Protein AF-A0A9Q3PD66-F1 (afdb_monomer)

Nearest PDB structures (foldseek):
  2cpt-assembly1_A  TM=5.135E-01  e=2.237E-01  Homo sapiens
  8rdw-assembly1_To  TM=6.031E-01  e=8.006E-01  Psychrobacter urativorans
  2dl1-assembly1_A  TM=4.771E-01  e=3.384E+00  Homo sapiens
  7v2p-assembly1_T  TM=2.675E-01  e=1.944E+00  Thermus thermophilus HB8

pLDDT: mean 81.83, std 16.77, range [41.84, 97.5]

Foldseek 3Di:
DDPVVVVVVVVVVVVVVVPPPPADPVLVVLLVQLVVLVVVLVVCVVVLVLQCNVVSLVSNQVSLVVNCVPLNDVRSCVSPVNDGSVVCPVVSVVSNVVVCVVVPPDPPPDPPDPPDPDPPDDD

Sequence (123 aa):
MTLKLINCVILKRIKLFHLQKELTPPQEASVDIYKASQKAYNNALQHKEYEILADLWKNCTNSYMTVRKFLGHSNTCKLLNGWHPLMEKKNMMLLTEEWRQNNPPPPKQVPKKPQWPAAAIPT

Organism: NCBI:txid1389203

Secondary structure (DSSP, 8-state):
--HHHHHHHHHHHHHHHTT--PPPHHHHHHHHHHHHHHHHHHHHHHTT-HHHHHHHHHHHHHHHHHHHHHH-HHHHHHTTTT--HHHHHHHHHHHHHHHHHHSPPPPP-------PPPPPPP-

Structure (mmCIF, N/CA/C/O backbone):
data_AF-A0A9Q3PD66-F1
#
_entry.id   AF-A0A9Q3PD66-F1
#
loop_
_atom_site.group_PDB
_atom_site.id
_atom_site.type_symbol
_atom_site.label_atom_id
_atom_site.label_alt_id
_atom_site.label_comp_id
_atom_site.label_asym_id
_atom_site.label_entity_id
_atom_site.label_seq_id
_atom_site.pdbx_PDB_ins_code
_atom_site.Cartn_x
_atom_site.Cartn_y
_atom_site.Cartn_z
_atom_site.occupancy
_atom_site.B_iso_or_equiv
_atom_site.auth_seq_id
_atom_site.auth_comp_id
_atom_site.auth_asym_id
_atom_site.auth_atom_id
_atom_site.pdbx_PDB_model_num
ATOM 1 N N . MET A 1 1 ? 7.671 7.590 -50.109 1.00 51.81 1 MET A N 1
ATOM 2 C CA . MET A 1 1 ? 8.094 7.870 -48.716 1.00 51.81 1 MET A CA 1
ATOM 3 C C . MET A 1 1 ? 9.586 8.172 -48.734 1.00 51.81 1 MET A C 1
ATOM 5 O O . MET A 1 1 ? 10.344 7.345 -49.215 1.00 51.81 1 MET A O 1
ATOM 9 N N . THR A 1 2 ? 10.011 9.369 -48.329 1.00 50.91 2 THR A N 1
ATOM 10 C CA . THR A 1 2 ? 11.420 9.792 -48.412 1.00 50.91 2 THR A CA 1
ATOM 11 C C . THR A 1 2 ? 12.266 9.135 -47.317 1.00 50.91 2 THR A C 1
ATOM 13 O O . THR A 1 2 ? 11.824 9.007 -46.178 1.00 50.91 2 THR A O 1
ATOM 16 N N . LEU A 1 3 ? 13.508 8.758 -47.647 1.00 56.50 3 LEU A N 1
ATOM 17 C CA . LEU A 1 3 ? 14.484 8.101 -46.756 1.00 56.50 3 LEU A CA 1
ATOM 18 C C . LEU A 1 3 ? 14.661 8.821 -45.397 1.00 56.50 3 LEU A C 1
ATOM 20 O O . LEU A 1 3 ? 14.885 8.193 -44.364 1.00 56.50 3 LEU A O 1
ATOM 24 N N . LYS A 1 4 ? 14.464 10.148 -45.374 1.00 57.47 4 LYS A N 1
ATOM 25 C CA . LYS A 1 4 ? 14.474 10.985 -44.160 1.00 57.47 4 LYS A CA 1
ATOM 26 C C . LYS A 1 4 ? 13.360 10.636 -43.162 1.00 57.47 4 LYS A C 1
ATOM 28 O O . LYS A 1 4 ? 13.597 10.687 -41.956 1.00 57.47 4 LYS A O 1
ATOM 33 N N . LEU A 1 5 ? 12.167 10.271 -43.638 1.00 55.31 5 LEU A N 1
ATOM 34 C CA . LEU A 1 5 ? 11.039 9.909 -42.772 1.00 55.31 5 LEU A CA 1
ATOM 35 C C . LEU A 1 5 ? 11.301 8.577 -42.057 1.00 55.31 5 LEU A C 1
ATOM 37 O O . LEU A 1 5 ? 11.034 8.456 -40.864 1.00 55.31 5 LEU A O 1
ATOM 41 N N . ILE A 1 6 ? 11.885 7.611 -42.771 1.00 58.81 6 ILE A N 1
ATOM 42 C CA . ILE A 1 6 ? 12.219 6.280 -42.247 1.00 58.81 6 ILE A CA 1
ATOM 43 C C . ILE A 1 6 ? 13.268 6.400 -41.135 1.00 58.81 6 ILE A C 1
ATOM 45 O O . ILE A 1 6 ? 13.043 5.906 -40.032 1.00 58.8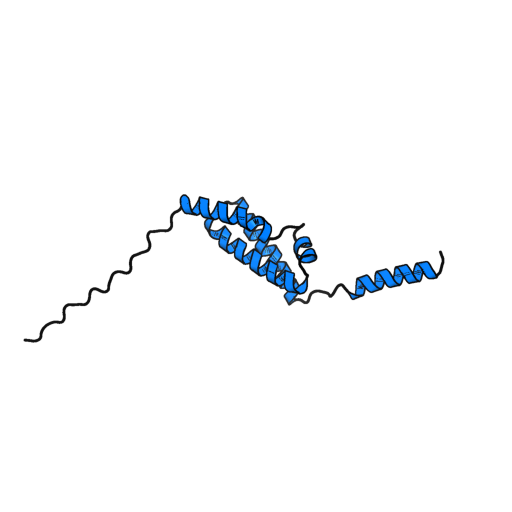1 6 ILE A O 1
ATOM 49 N N . ASN A 1 7 ? 14.347 7.159 -41.362 1.00 56.22 7 ASN A N 1
ATOM 50 C CA . ASN A 1 7 ? 15.369 7.392 -40.336 1.00 56.22 7 ASN A CA 1
ATOM 51 C C . ASN A 1 7 ? 14.809 8.097 -39.093 1.00 56.22 7 ASN A C 1
ATOM 53 O O . ASN A 1 7 ? 15.174 7.742 -37.975 1.00 56.22 7 ASN A O 1
ATOM 57 N N . CYS A 1 8 ? 13.893 9.057 -39.255 1.00 54.53 8 CYS A N 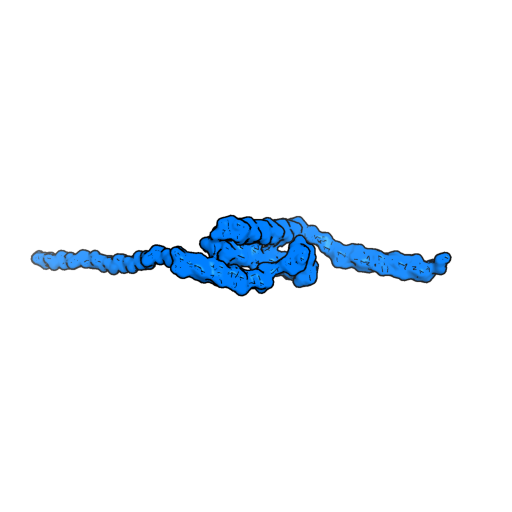1
ATOM 58 C CA . CYS A 1 8 ? 13.288 9.759 -38.121 1.00 54.53 8 CYS A CA 1
ATOM 59 C C . CYS A 1 8 ? 12.377 8.841 -37.284 1.00 54.53 8 CYS A C 1
ATOM 61 O O . CYS A 1 8 ? 12.404 8.895 -36.054 1.00 54.53 8 CYS A O 1
ATOM 63 N N . VAL A 1 9 ? 11.601 7.968 -37.934 1.00 56.66 9 VAL A N 1
ATOM 64 C CA . VAL A 1 9 ? 10.738 6.988 -37.255 1.00 56.66 9 VAL A CA 1
ATOM 65 C C . VAL A 1 9 ? 11.571 5.916 -36.550 1.00 56.66 9 VAL A C 1
ATOM 67 O O . VAL A 1 9 ? 11.284 5.592 -35.398 1.00 56.66 9 VAL A O 1
ATOM 70 N N . ILE A 1 10 ? 12.626 5.416 -37.197 1.00 58.31 10 ILE A N 1
ATOM 71 C CA . ILE A 1 10 ? 13.534 4.416 -36.625 1.00 58.31 10 ILE A CA 1
ATOM 72 C C . ILE A 1 10 ? 14.292 5.001 -35.427 1.00 58.31 10 ILE A C 1
ATOM 74 O O . ILE A 1 10 ? 14.251 4.415 -34.351 1.00 58.31 10 ILE A O 1
ATOM 78 N N . LEU A 1 11 ? 14.887 6.195 -35.541 1.00 54.22 11 LEU A N 1
ATOM 79 C CA . LEU A 1 11 ? 15.580 6.849 -34.420 1.00 54.22 11 LEU A CA 1
ATOM 80 C C . LEU A 1 11 ? 14.648 7.152 -33.239 1.00 54.22 11 LEU A C 1
ATOM 82 O O . LEU A 1 11 ? 15.057 6.982 -32.092 1.00 54.22 11 LEU A O 1
ATOM 86 N N . LYS A 1 12 ? 13.395 7.564 -33.488 1.00 54.12 12 LYS A N 1
ATOM 87 C CA . LYS A 1 12 ? 12.400 7.769 -32.419 1.00 54.12 12 LYS A CA 1
ATOM 88 C C . LYS A 1 12 ? 12.018 6.456 -3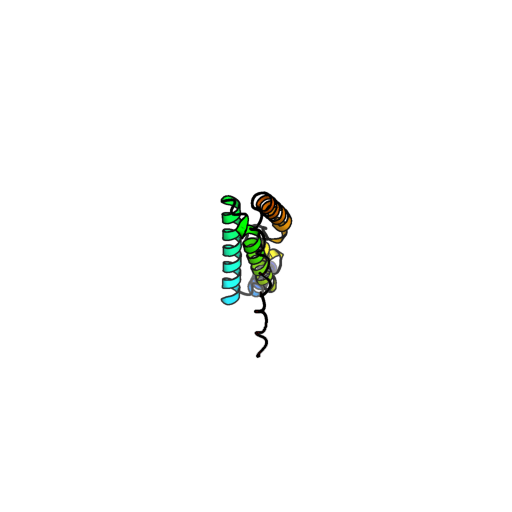1.732 1.00 54.12 12 LYS A C 1
ATOM 90 O O . LYS A 1 12 ? 11.948 6.426 -30.507 1.00 54.12 12 LYS A O 1
ATOM 95 N N . ARG A 1 13 ? 11.803 5.377 -32.492 1.00 51.28 13 ARG A N 1
ATOM 96 C CA . ARG A 1 13 ? 11.468 4.054 -31.934 1.00 51.28 13 ARG A CA 1
ATOM 97 C C . ARG A 1 13 ? 12.644 3.422 -31.183 1.00 51.28 13 ARG A C 1
ATOM 99 O O . ARG A 1 13 ? 12.439 2.907 -30.092 1.00 51.28 13 ARG A O 1
ATOM 106 N N . ILE A 1 14 ? 13.867 3.534 -31.704 1.00 49.97 14 ILE A N 1
ATOM 107 C CA . ILE A 1 14 ? 15.088 3.014 -31.068 1.00 49.97 14 ILE A CA 1
ATOM 108 C C . ILE A 1 14 ? 15.434 3.798 -29.791 1.00 49.97 14 ILE A C 1
ATOM 110 O O . ILE A 1 14 ? 15.780 3.190 -28.780 1.00 49.97 14 ILE A O 1
ATOM 114 N N . LYS A 1 15 ? 15.270 5.134 -29.773 1.00 43.75 15 LYS A N 1
ATOM 115 C CA . LYS A 1 15 ? 15.431 5.925 -28.535 1.00 43.75 15 LYS A CA 1
ATOM 116 C C . LYS A 1 15 ? 14.424 5.545 -27.449 1.00 43.75 15 LYS A C 1
ATOM 118 O O . LYS A 1 15 ? 14.781 5.585 -26.278 1.00 43.75 15 LYS A O 1
ATOM 123 N N . LEU A 1 16 ? 13.191 5.188 -27.819 1.00 47.06 16 LEU A N 1
ATOM 124 C CA . LEU A 1 16 ? 12.196 4.700 -26.860 1.00 47.06 16 LEU A CA 1
ATOM 125 C C . LEU A 1 16 ? 12.572 3.324 -26.288 1.00 47.06 16 LEU A C 1
ATOM 127 O O . LEU A 1 16 ? 12.364 3.096 -25.101 1.00 47.06 16 LEU A O 1
ATOM 131 N N . PHE A 1 17 ? 13.163 2.445 -27.102 1.00 41.84 17 PHE A N 1
ATOM 132 C CA . PHE A 1 17 ? 13.538 1.088 -26.691 1.00 41.84 17 PHE A CA 1
ATOM 133 C C . PHE A 1 17 ? 14.754 1.049 -25.748 1.00 41.84 17 PHE A C 1
ATOM 135 O O . PHE A 1 17 ? 14.773 0.263 -24.810 1.00 41.84 17 PHE A O 1
ATOM 142 N N . HIS A 1 18 ? 15.743 1.933 -25.924 1.00 42.47 18 HIS A N 1
ATOM 143 C CA . HIS A 1 18 ? 16.946 1.955 -25.072 1.00 42.47 18 HIS A CA 1
ATOM 144 C C . HIS A 1 18 ? 16.755 2.579 -23.677 1.00 42.47 18 HIS A C 1
ATOM 146 O O . HIS A 1 18 ? 17.659 2.495 -22.848 1.00 42.47 18 HIS A O 1
ATOM 152 N N . LEU A 1 19 ? 15.611 3.215 -23.403 1.00 44.94 19 LEU A N 1
ATOM 153 C CA . LEU A 1 19 ? 15.344 3.918 -22.139 1.00 44.94 19 LEU A CA 1
ATOM 154 C C . LEU A 1 19 ? 14.307 3.232 -21.240 1.00 44.94 19 LEU A C 1
ATOM 156 O O . LEU A 1 19 ? 14.122 3.663 -20.102 1.00 44.94 19 LEU A O 1
ATOM 160 N N . GLN A 1 20 ? 13.674 2.145 -21.690 1.00 53.72 20 GLN A N 1
ATOM 161 C CA . GLN A 1 20 ? 12.975 1.234 -20.786 1.00 53.72 20 GLN A CA 1
ATOM 162 C C . GLN A 1 20 ? 14.004 0.285 -20.186 1.00 53.72 20 GLN A C 1
ATOM 164 O O . GLN A 1 20 ? 14.263 -0.795 -20.701 1.00 53.72 20 GLN A O 1
ATOM 169 N N . LYS A 1 21 ? 14.643 0.729 -19.103 1.00 63.06 21 LYS A N 1
ATOM 170 C CA . LYS A 1 21 ? 15.475 -0.147 -18.284 1.00 63.06 21 LYS A CA 1
ATOM 171 C C . LYS A 1 21 ? 1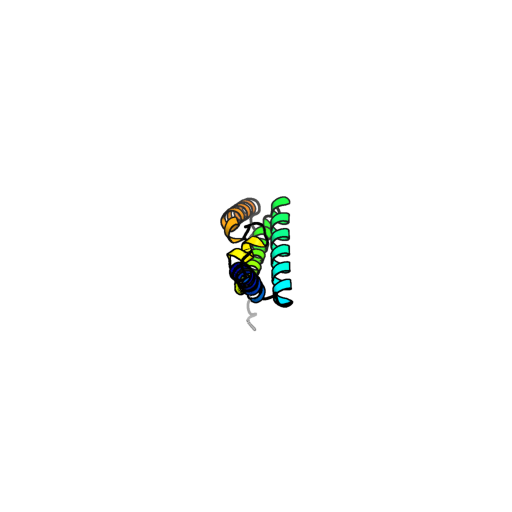4.563 -1.266 -17.773 1.00 63.06 21 LYS A C 1
ATOM 173 O O . LYS A 1 21 ? 13.649 -0.982 -16.998 1.00 63.06 21 LYS A O 1
ATOM 178 N N . GLU A 1 22 ? 14.761 -2.485 -18.268 1.00 78.31 22 GLU A N 1
ATOM 179 C CA . GLU A 1 22 ? 14.069 -3.660 -17.743 1.00 78.31 22 GLU A CA 1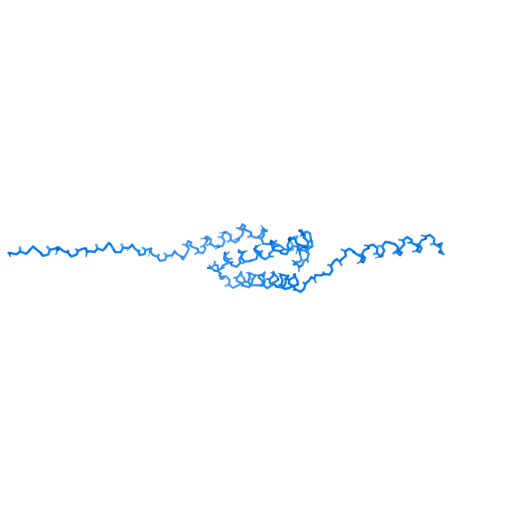
ATOM 180 C C . GLU A 1 22 ? 14.285 -3.716 -16.228 1.00 78.31 22 GLU A C 1
ATOM 182 O O . GLU A 1 22 ? 15.363 -3.374 -15.722 1.00 78.31 22 GLU A O 1
ATOM 187 N N . LEU A 1 23 ? 13.222 -4.049 -15.498 1.00 85.38 23 LEU A N 1
ATOM 188 C CA . LEU A 1 23 ? 13.302 -4.145 -14.050 1.00 85.38 23 LEU A CA 1
ATOM 189 C C . LEU A 1 23 ? 14.187 -5.332 -13.686 1.00 85.38 23 LEU A C 1
ATOM 191 O O . LEU A 1 23 ? 14.109 -6.396 -14.289 1.00 85.38 23 LEU A O 1
ATOM 195 N N . THR A 1 24 ? 15.037 -5.156 -12.680 1.00 91.50 24 THR A N 1
ATOM 196 C CA . THR A 1 24 ? 15.763 -6.295 -12.117 1.00 91.50 24 THR A CA 1
ATOM 197 C C . THR A 1 24 ? 14.789 -7.192 -11.342 1.00 91.50 24 THR A C 1
ATOM 199 O O . THR A 1 24 ? 13.797 -6.681 -10.814 1.00 91.50 24 THR A O 1
ATOM 202 N N . PRO A 1 25 ? 15.071 -8.494 -11.159 1.00 93.38 25 PRO A N 1
ATOM 203 C CA . PRO A 1 25 ? 14.172 -9.375 -10.406 1.00 93.38 25 PRO A CA 1
ATOM 204 C C . PRO A 1 25 ? 13.787 -8.849 -9.002 1.00 93.38 25 PRO A C 1
ATOM 206 O O . PRO A 1 25 ? 12.617 -8.923 -8.627 1.00 93.38 25 PRO A O 1
ATOM 209 N N . PRO A 1 26 ? 14.692 -8.211 -8.222 1.00 93.56 26 PRO A N 1
ATOM 210 C CA . PRO A 1 26 ? 14.305 -7.559 -6.963 1.00 93.56 26 PRO A CA 1
ATOM 211 C C . PRO A 1 26 ? 13.337 -6.371 -7.125 1.00 93.56 26 PRO A C 1
ATOM 213 O O . PRO A 1 26 ? 12.521 -6.095 -6.241 1.00 93.56 26 PRO A O 1
ATOM 216 N N . GLN A 1 27 ? 13.429 -5.634 -8.234 1.00 93.94 27 GLN A N 1
ATOM 217 C CA . GLN A 1 27 ? 12.520 -4.530 -8.545 1.00 93.94 27 GLN A CA 1
ATOM 218 C C . GLN A 1 27 ? 11.142 -5.044 -8.971 1.00 93.94 27 GLN A C 1
ATOM 220 O O . GLN A 1 27 ? 10.137 -4.478 -8.542 1.00 93.94 27 GLN A O 1
ATOM 225 N N . GLU A 1 28 ? 11.085 -6.126 -9.748 1.00 95.06 28 GLU A N 1
ATOM 226 C CA . GLU A 1 28 ? 9.836 -6.819 -10.089 1.00 95.06 28 GLU A CA 1
ATOM 227 C C . GLU A 1 28 ? 9.138 -7.333 -8.827 1.00 95.06 28 GLU A C 1
ATOM 229 O O . GLU A 1 28 ? 7.983 -6.990 -8.582 1.00 95.06 28 GLU A O 1
ATOM 234 N N . ALA A 1 29 ? 9.876 -8.011 -7.943 1.00 95.69 29 ALA A N 1
ATOM 235 C CA . ALA A 1 29 ? 9.352 -8.448 -6.651 1.00 95.69 29 ALA A CA 1
ATOM 236 C C . ALA A 1 29 ? 8.809 -7.272 -5.816 1.00 95.69 29 ALA A C 1
ATOM 238 O O . ALA A 1 29 ? 7.757 -7.376 -5.189 1.00 95.69 29 ALA A O 1
ATOM 239 N N . SER A 1 30 ? 9.480 -6.115 -5.842 1.00 96.25 30 SER A N 1
ATOM 240 C CA . SER A 1 30 ? 8.996 -4.905 -5.159 1.00 96.25 30 SER A CA 1
ATOM 241 C C . SER A 1 30 ? 7.683 -4.379 -5.756 1.00 96.25 30 SER A C 1
ATOM 243 O O . SER A 1 30 ? 6.815 -3.910 -5.016 1.00 96.25 30 SER A O 1
ATOM 245 N N . VAL A 1 31 ? 7.518 -4.458 -7.081 1.00 95.88 31 VAL A N 1
ATOM 246 C CA . VAL A 1 31 ? 6.264 -4.114 -7.773 1.00 95.88 31 VAL A CA 1
ATOM 247 C C . VAL A 1 31 ? 5.144 -5.077 -7.383 1.00 95.88 31 VAL A C 1
ATOM 249 O O . VAL A 1 31 ? 4.031 -4.627 -7.103 1.00 95.88 31 VAL A O 1
ATOM 252 N N . ASP A 1 32 ? 5.426 -6.374 -7.308 1.00 96.81 32 ASP A N 1
ATOM 253 C CA . ASP A 1 32 ? 4.435 -7.378 -6.921 1.00 96.81 32 ASP A CA 1
ATOM 254 C C . ASP A 1 32 ? 4.007 -7.224 -5.460 1.00 96.81 32 ASP A C 1
ATOM 256 O O . ASP A 1 32 ? 2.809 -7.230 -5.171 1.00 96.81 32 ASP A O 1
ATOM 260 N N . ILE A 1 33 ? 4.951 -6.957 -4.549 1.00 97.50 33 ILE A N 1
ATOM 261 C CA . ILE A 1 33 ? 4.648 -6.612 -3.152 1.00 97.50 33 ILE A CA 1
ATOM 262 C C . ILE A 1 33 ? 3.760 -5.363 -3.090 1.00 97.50 33 ILE A C 1
ATOM 264 O O . ILE A 1 33 ? 2.811 -5.316 -2.306 1.00 97.50 33 ILE A O 1
ATOM 268 N N . TYR A 1 34 ? 4.026 -4.346 -3.915 1.00 97.25 34 TYR A N 1
ATOM 269 C CA . TYR A 1 34 ? 3.190 -3.148 -3.950 1.00 97.25 34 TYR A CA 1
ATOM 270 C C . TYR A 1 34 ? 1.753 -3.461 -4.398 1.00 97.25 34 TYR A C 1
ATOM 272 O O . TYR A 1 34 ? 0.806 -3.083 -3.703 1.00 97.25 34 TYR A O 1
ATOM 280 N N . LYS A 1 35 ? 1.568 -4.219 -5.483 1.00 97.06 35 LYS A N 1
ATOM 281 C CA . LYS A 1 35 ? 0.236 -4.652 -5.944 1.00 97.06 35 LYS A CA 1
ATOM 282 C C . LYS A 1 35 ? -0.490 -5.499 -4.895 1.00 97.06 35 LYS A C 1
ATOM 284 O O . LYS A 1 35 ? -1.665 -5.264 -4.616 1.00 97.06 35 LYS A O 1
ATOM 289 N N . ALA A 1 36 ? 0.211 -6.450 -4.279 1.00 97.44 36 ALA A N 1
ATOM 290 C CA . ALA A 1 36 ? -0.342 -7.303 -3.233 1.00 97.44 36 ALA A CA 1
ATOM 291 C C . ALA A 1 36 ? -0.770 -6.490 -2.002 1.00 97.44 36 ALA A C 1
ATOM 293 O O . ALA A 1 36 ? -1.853 -6.716 -1.465 1.00 97.44 36 ALA A O 1
ATOM 294 N N . SER A 1 37 ? 0.032 -5.496 -1.602 1.00 96.81 37 SER A N 1
ATOM 295 C CA . SER A 1 37 ? -0.300 -4.613 -0.481 1.00 96.81 37 SER A CA 1
ATOM 296 C C . SER A 1 37 ? -1.581 -3.814 -0.739 1.00 96.81 37 SER A C 1
ATOM 298 O O . SER A 1 37 ? -2.451 -3.779 0.130 1.00 96.81 37 SER A O 1
ATOM 300 N N . GLN A 1 38 ? -1.756 -3.262 -1.949 1.00 96.81 38 GLN A N 1
ATOM 301 C CA . GLN A 1 38 ? -2.988 -2.561 -2.320 1.00 96.81 38 GLN A CA 1
ATOM 302 C C . GLN A 1 38 ? -4.191 -3.506 -2.257 1.00 96.81 38 GLN A C 1
ATOM 304 O O . GLN A 1 38 ? -5.230 -3.138 -1.713 1.00 96.81 38 GLN A O 1
ATOM 309 N N . LYS A 1 39 ? -4.059 -4.724 -2.792 1.00 96.88 39 LYS A N 1
ATOM 310 C CA . LYS A 1 39 ? -5.137 -5.716 -2.751 1.00 96.88 39 LYS A CA 1
ATOM 311 C C . LYS A 1 39 ? -5.546 -6.035 -1.312 1.00 96.88 39 LYS A C 1
ATOM 313 O O . LYS A 1 39 ? -6.736 -6.047 -1.022 1.00 96.88 39 LYS A O 1
ATOM 318 N N . ALA A 1 40 ? -4.583 -6.232 -0.411 1.00 96.44 40 ALA A N 1
ATOM 319 C CA . ALA A 1 40 ? -4.863 -6.466 1.005 1.00 96.44 40 ALA A CA 1
ATOM 320 C C . ALA A 1 40 ? -5.591 -5.275 1.653 1.00 96.44 40 ALA A C 1
ATOM 322 O O . ALA A 1 40 ? -6.600 -5.468 2.322 1.00 96.44 40 ALA A O 1
ATOM 323 N N . TYR A 1 41 ? -5.131 -4.046 1.397 1.00 96.19 41 TYR A N 1
ATOM 324 C CA . TYR A 1 41 ? -5.786 -2.830 1.886 1.00 96.19 41 TYR A CA 1
ATOM 325 C C . TYR A 1 41 ? -7.230 -2.693 1.375 1.00 96.19 41 TYR A C 1
ATOM 327 O O . TYR A 1 41 ? -8.142 -2.435 2.156 1.00 96.19 41 TYR A O 1
ATOM 335 N N . ASN A 1 42 ? -7.460 -2.919 0.079 1.00 95.12 42 ASN A N 1
ATOM 336 C CA . ASN A 1 42 ? -8.796 -2.846 -0.513 1.00 95.12 42 ASN A CA 1
ATOM 337 C C . ASN A 1 42 ? -9.724 -3.949 0.009 1.00 95.12 42 ASN A C 1
ATOM 339 O O . ASN A 1 42 ? -10.898 -3.682 0.248 1.00 95.12 42 ASN A O 1
ATOM 343 N N . ASN A 1 43 ? -9.209 -5.162 0.221 1.00 96.94 43 ASN A N 1
ATOM 344 C CA . ASN A 1 43 ? -9.981 -6.242 0.829 1.00 96.94 43 ASN A CA 1
ATOM 345 C C . ASN A 1 43 ? -10.405 -5.872 2.259 1.00 96.94 43 ASN A C 1
ATOM 347 O O . ASN A 1 43 ? -11.585 -5.975 2.583 1.00 96.94 43 ASN A O 1
ATOM 351 N N . ALA A 1 44 ? -9.483 -5.359 3.080 1.00 94.44 44 ALA A N 1
ATOM 352 C CA . ALA A 1 44 ? -9.805 -4.909 4.435 1.00 94.44 44 ALA A CA 1
ATOM 353 C C . ALA A 1 44 ? -10.858 -3.788 4.435 1.00 94.44 44 ALA A C 1
ATOM 355 O O . ALA A 1 44 ? -11.783 -3.808 5.245 1.00 94.44 44 ALA A O 1
ATOM 356 N N . LEU A 1 45 ? -10.784 -2.842 3.487 1.00 92.88 45 LEU A N 1
ATOM 357 C CA . LEU A 1 45 ? -11.829 -1.828 3.300 1.00 92.88 45 LEU A CA 1
ATOM 358 C C . LEU A 1 45 ? -13.190 -2.446 2.960 1.00 92.88 45 LEU A C 1
ATOM 360 O O . LEU A 1 45 ? -14.197 -2.071 3.557 1.00 92.88 45 LEU A O 1
ATOM 364 N N . GLN A 1 46 ? -13.233 -3.389 2.014 1.00 95.31 46 GLN A N 1
ATOM 365 C CA . GLN A 1 46 ? -14.469 -4.055 1.590 1.00 95.31 46 GLN A CA 1
ATOM 366 C C . GLN A 1 46 ? -15.126 -4.840 2.731 1.00 95.31 46 GLN A C 1
ATOM 368 O O . GLN A 1 46 ? -16.349 -4.820 2.867 1.00 95.31 46 GLN A O 1
ATOM 373 N N . HIS A 1 47 ? -14.318 -5.486 3.572 1.00 95.06 47 HIS A N 1
ATOM 374 C CA . HIS A 1 47 ? -14.777 -6.265 4.722 1.00 95.06 47 HIS A CA 1
ATOM 375 C C . HIS A 1 47 ? -14.900 -5.449 6.019 1.00 95.06 47 HIS A C 1
ATOM 377 O O . HIS A 1 47 ? -15.276 -6.002 7.049 1.00 95.06 47 HIS A O 1
ATOM 383 N N . LYS A 1 48 ? -14.655 -4.131 5.969 1.00 92.12 48 LYS A N 1
ATOM 384 C CA . LYS A 1 48 ? -14.705 -3.212 7.121 1.00 92.12 48 LYS A CA 1
ATOM 385 C C . LYS A 1 48 ? -13.777 -3.621 8.275 1.00 92.12 48 LYS A C 1
ATOM 387 O O . LYS A 1 48 ? -14.070 -3.360 9.441 1.00 92.12 48 LYS A O 1
ATOM 392 N N . GLU A 1 49 ? -12.635 -4.225 7.954 1.00 91.38 49 GLU A N 1
ATOM 393 C CA . GLU A 1 49 ? -11.591 -4.630 8.904 1.00 91.38 49 GLU A CA 1
ATOM 394 C C . GLU A 1 49 ? -10.737 -3.417 9.317 1.00 91.38 49 GLU A C 1
ATOM 396 O O . GLU A 1 49 ? -9.535 -3.329 9.058 1.00 91.38 49 GLU A O 1
ATOM 401 N N . TYR A 1 50 ? -11.379 -2.420 9.931 1.00 91.31 50 TYR A N 1
ATOM 402 C CA . TYR A 1 50 ? -10.754 -1.130 10.242 1.00 91.31 50 TYR A CA 1
ATOM 403 C C . TYR A 1 50 ? -9.674 -1.206 11.328 1.00 91.31 50 TYR A C 1
ATOM 405 O O . TYR A 1 50 ? -8.818 -0.325 11.387 1.00 91.31 50 TYR A O 1
ATOM 413 N N . GLU A 1 51 ? -9.668 -2.273 12.129 1.00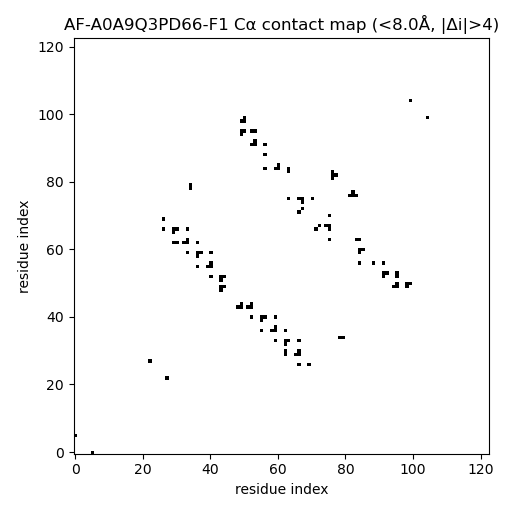 90.31 51 GLU A N 1
ATOM 414 C CA . GLU A 1 51 ? -8.632 -2.557 13.128 1.00 90.31 51 GLU A CA 1
ATOM 415 C C . GLU A 1 51 ? -7.228 -2.615 12.506 1.00 90.31 51 GLU A C 1
ATOM 417 O O . GLU A 1 51 ? -6.289 -2.010 13.018 1.00 90.31 51 GLU A O 1
ATOM 422 N N . ILE A 1 52 ? -7.096 -3.298 11.365 1.00 92.12 52 ILE A N 1
ATOM 423 C CA . ILE A 1 52 ? -5.811 -3.549 10.690 1.00 92.12 52 ILE A CA 1
ATOM 424 C C . ILE A 1 52 ? -5.534 -2.566 9.546 1.00 92.12 52 ILE A C 1
ATOM 426 O O . ILE A 1 52 ? -4.463 -2.582 8.932 1.00 92.12 52 ILE A O 1
ATOM 430 N N . LEU A 1 53 ? -6.497 -1.695 9.237 1.00 93.12 53 LEU A N 1
ATOM 431 C CA . LEU A 1 53 ? -6.467 -0.841 8.053 1.00 93.12 53 LEU A CA 1
ATOM 432 C C . LEU A 1 53 ? -5.279 0.131 8.058 1.00 93.12 53 LEU A C 1
ATOM 434 O O . LEU A 1 53 ? -4.650 0.351 7.019 1.00 93.12 53 LEU A O 1
ATOM 438 N N . ALA A 1 54 ? -4.939 0.683 9.225 1.00 91.06 54 ALA A N 1
ATOM 439 C CA . ALA A 1 54 ? -3.813 1.601 9.374 1.00 91.06 54 ALA A CA 1
ATOM 440 C C . ALA A 1 54 ? -2.462 0.925 9.077 1.00 91.06 54 ALA A C 1
ATOM 442 O O . ALA A 1 54 ? -1.613 1.509 8.392 1.00 91.06 54 ALA A O 1
ATOM 443 N N . ASP A 1 55 ? -2.279 -0.317 9.526 1.00 93.19 55 ASP A N 1
ATOM 444 C CA . ASP A 1 55 ? -1.059 -1.087 9.278 1.00 93.19 55 ASP A CA 1
ATOM 445 C C . ASP A 1 55 ? -0.948 -1.503 7.808 1.00 93.19 55 ASP A C 1
ATOM 447 O O . ASP A 1 55 ? 0.112 -1.355 7.189 1.00 93.19 55 ASP A O 1
ATOM 451 N N . LEU A 1 56 ? -2.057 -1.927 7.197 1.00 95.38 56 LEU A N 1
ATOM 452 C CA . LEU A 1 56 ? -2.107 -2.235 5.766 1.00 95.38 56 LEU A CA 1
ATOM 453 C C . LEU A 1 56 ? -1.815 -1.003 4.901 1.00 95.38 56 LEU A C 1
ATOM 455 O O . LEU A 1 56 ? -1.059 -1.089 3.929 1.00 95.38 56 LEU A O 1
ATOM 459 N N . TRP A 1 57 ? -2.345 0.165 5.271 1.00 95.31 57 TRP A N 1
ATOM 460 C CA . TRP A 1 57 ? -2.043 1.426 4.593 1.00 95.31 57 TRP A CA 1
ATOM 461 C C . TRP A 1 57 ? -0.562 1.809 4.711 1.00 95.31 57 TRP A C 1
ATOM 463 O O . TRP A 1 57 ? 0.055 2.259 3.737 1.00 95.31 57 TRP A O 1
ATOM 473 N N . LYS A 1 58 ? 0.042 1.604 5.886 1.00 95.19 58 LYS A N 1
ATOM 474 C CA . LYS A 1 58 ? 1.474 1.840 6.107 1.00 95.19 58 LYS A CA 1
ATOM 475 C C . LYS A 1 58 ? 2.324 0.921 5.230 1.00 95.19 58 LYS A C 1
ATOM 477 O O . LYS A 1 58 ? 3.267 1.394 4.594 1.00 95.19 58 LYS A O 1
ATOM 482 N N . ASN A 1 59 ? 1.949 -0.353 5.118 1.00 96.06 59 ASN A N 1
ATOM 483 C CA . ASN A 1 59 ? 2.601 -1.305 4.219 1.00 96.06 59 ASN A CA 1
ATOM 484 C C . ASN A 1 59 ? 2.483 -0.867 2.753 1.00 96.06 59 ASN A C 1
ATOM 486 O O . ASN A 1 59 ? 3.498 -0.799 2.059 1.00 96.06 59 ASN A O 1
ATOM 490 N N . CYS A 1 60 ? 1.289 -0.460 2.308 1.00 95.88 60 CYS A N 1
ATOM 491 C CA . CYS A 1 60 ? 1.097 0.111 0.972 1.00 95.88 60 CYS A CA 1
ATOM 492 C C . CYS A 1 60 ? 2.005 1.317 0.729 1.00 95.88 60 CYS A C 1
ATOM 494 O O . CYS A 1 60 ? 2.614 1.436 -0.333 1.00 95.88 60 CYS A O 1
ATOM 496 N N . THR A 1 61 ? 2.108 2.215 1.711 1.00 96.50 61 THR A N 1
ATOM 497 C CA . THR A 1 61 ? 2.926 3.429 1.624 1.00 96.50 61 THR A CA 1
ATOM 498 C C . THR A 1 61 ? 4.408 3.098 1.501 1.00 96.50 61 THR A C 1
ATOM 500 O O . THR A 1 61 ? 5.089 3.663 0.645 1.00 96.50 61 THR A O 1
ATOM 503 N N . ASN A 1 62 ? 4.907 2.154 2.296 1.00 97.25 62 ASN A N 1
ATOM 504 C CA . ASN A 1 62 ? 6.300 1.721 2.232 1.00 97.25 62 ASN A CA 1
ATOM 505 C C . ASN A 1 62 ? 6.627 1.086 0.875 1.00 97.25 62 ASN A C 1
ATOM 507 O O . ASN A 1 62 ? 7.600 1.484 0.233 1.00 97.25 62 ASN A O 1
ATOM 511 N N . SER A 1 63 ? 5.787 0.165 0.397 1.00 96.81 63 SER A N 1
ATOM 512 C CA . SER A 1 63 ? 5.988 -0.486 -0.901 1.00 96.81 63 SER A CA 1
ATOM 513 C C . SER A 1 63 ? 5.887 0.508 -2.060 1.00 96.81 63 SER A C 1
ATOM 515 O O . SER A 1 63 ? 6.734 0.499 -2.953 1.00 96.81 63 SER A O 1
ATOM 517 N N . TYR A 1 64 ? 4.937 1.447 -2.003 1.00 96.81 64 TYR A N 1
ATOM 518 C CA . TYR A 1 64 ? 4.841 2.556 -2.954 1.00 96.81 64 TYR A CA 1
ATOM 519 C C . TYR A 1 64 ? 6.130 3.386 -2.995 1.00 96.81 64 TYR A C 1
ATOM 521 O O . TYR A 1 64 ? 6.661 3.651 -4.073 1.00 96.81 64 TYR A O 1
ATOM 529 N N . MET A 1 65 ? 6.665 3.781 -1.835 1.00 96.81 65 MET A N 1
ATOM 530 C CA . MET A 1 65 ? 7.895 4.574 -1.764 1.00 96.81 65 MET A CA 1
ATOM 531 C C . MET A 1 65 ? 9.108 3.803 -2.289 1.00 96.81 65 MET A C 1
ATOM 533 O O . MET A 1 65 ? 9.960 4.402 -2.944 1.00 96.81 65 MET A O 1
ATOM 537 N N . THR A 1 66 ? 9.178 2.491 -2.059 1.00 96.19 66 THR A N 1
ATOM 538 C CA . THR A 1 66 ? 10.225 1.623 -2.616 1.00 96.19 66 THR A CA 1
ATOM 539 C C . THR A 1 66 ? 10.159 1.575 -4.138 1.00 96.19 66 THR A C 1
ATOM 541 O O . THR A 1 66 ? 11.156 1.865 -4.796 1.00 96.19 66 THR A O 1
ATOM 544 N N . VAL A 1 67 ? 8.985 1.296 -4.707 1.00 95.06 67 VAL A N 1
ATOM 545 C CA . VAL A 1 67 ? 8.795 1.219 -6.164 1.00 95.06 67 VAL A CA 1
ATOM 546 C C . VAL A 1 67 ? 9.034 2.574 -6.834 1.00 95.06 67 VAL A C 1
ATOM 548 O O . VAL A 1 67 ? 9.689 2.670 -7.875 1.00 95.06 67 VAL A O 1
ATOM 551 N N . ARG A 1 68 ? 8.578 3.656 -6.195 1.00 94.56 68 ARG A N 1
ATOM 552 C CA . ARG A 1 68 ? 8.764 5.028 -6.675 1.00 94.56 68 ARG A CA 1
ATOM 553 C C . ARG A 1 68 ? 10.233 5.410 -6.843 1.00 94.56 68 ARG A C 1
ATOM 555 O O . ARG A 1 68 ? 10.525 6.201 -7.737 1.00 94.56 68 ARG A O 1
ATOM 562 N N . LYS A 1 69 ? 11.153 4.876 -6.029 1.00 94.06 69 LYS A N 1
ATOM 563 C CA . LYS A 1 69 ? 12.588 5.207 -6.120 1.00 94.06 69 LYS A CA 1
ATOM 564 C C . LYS A 1 69 ? 13.187 4.867 -7.482 1.00 94.06 69 LYS A C 1
ATOM 566 O O . LYS A 1 69 ? 14.038 5.613 -7.950 1.00 94.06 69 LYS A O 1
ATOM 571 N N . PHE A 1 70 ? 12.754 3.770 -8.105 1.00 92.88 70 PHE A N 1
ATOM 572 C CA . PHE A 1 70 ? 13.320 3.313 -9.377 1.00 92.88 70 PHE A CA 1
ATOM 573 C C . PHE A 1 70 ? 12.389 3.508 -10.582 1.00 92.88 70 PHE A C 1
ATOM 575 O O . PHE A 1 70 ? 12.891 3.682 -11.687 1.00 92.88 70 PHE A O 1
ATOM 582 N N . LEU A 1 71 ? 11.062 3.542 -10.399 1.00 91.00 71 LEU A N 1
ATOM 583 C CA . LEU A 1 71 ? 10.117 3.823 -11.495 1.00 91.00 71 LEU A CA 1
ATOM 584 C C . LEU A 1 71 ? 9.745 5.305 -11.638 1.00 91.00 71 LEU A C 1
ATOM 586 O O . LEU A 1 71 ? 9.299 5.729 -12.708 1.00 91.00 71 LEU A O 1
ATOM 590 N N . GLY A 1 72 ? 9.914 6.099 -10.580 1.00 92.06 72 GLY A N 1
ATOM 591 C CA . GLY A 1 72 ? 9.399 7.463 -10.505 1.00 92.06 72 GLY A CA 1
ATOM 592 C C . GLY A 1 72 ? 7.878 7.518 -10.309 1.00 92.06 72 GLY A C 1
ATOM 593 O O . GLY A 1 72 ? 7.148 6.572 -10.590 1.00 92.06 72 GLY A O 1
ATOM 594 N N . HIS A 1 73 ? 7.380 8.666 -9.837 1.00 91.94 73 HIS A N 1
ATOM 595 C CA . HIS A 1 73 ? 5.980 8.825 -9.415 1.00 91.94 73 HIS A CA 1
ATOM 596 C C . HIS A 1 73 ? 4.958 8.446 -10.501 1.00 91.94 73 HIS A C 1
ATOM 598 O O . HIS A 1 73 ? 4.082 7.623 -10.250 1.00 91.94 73 HIS A O 1
ATOM 604 N N . SER A 1 74 ? 5.090 8.999 -11.715 1.00 90.81 74 SER A N 1
ATOM 605 C CA . SER A 1 74 ? 4.108 8.788 -12.790 1.00 90.81 74 SER A CA 1
ATOM 606 C C . SER A 1 74 ? 3.965 7.313 -13.174 1.00 90.81 74 SER A C 1
ATOM 608 O O . SER A 1 74 ? 2.847 6.823 -13.320 1.00 90.81 74 SER A O 1
ATOM 610 N N . ASN A 1 75 ? 5.078 6.584 -13.298 1.00 90.44 75 ASN A N 1
ATOM 611 C CA . ASN A 1 75 ? 5.030 5.174 -13.676 1.00 90.44 75 ASN A CA 1
ATOM 612 C C . ASN A 1 75 ? 4.554 4.292 -12.522 1.00 90.44 75 ASN A C 1
ATOM 614 O O . ASN A 1 75 ? 3.806 3.353 -12.766 1.00 90.44 75 ASN A O 1
ATOM 618 N N . THR A 1 76 ? 4.909 4.614 -11.273 1.00 92.44 76 THR A N 1
ATOM 619 C CA . THR A 1 76 ? 4.385 3.888 -10.109 1.00 92.44 76 THR A CA 1
ATOM 620 C C . THR A 1 76 ? 2.865 3.999 -10.012 1.00 92.44 76 THR A C 1
ATOM 622 O O . THR A 1 76 ? 2.209 2.983 -9.810 1.00 92.44 76 THR A O 1
ATOM 625 N N . CYS A 1 77 ? 2.284 5.184 -10.227 1.00 92.81 77 CYS A N 1
ATOM 626 C CA . CYS A 1 77 ? 0.826 5.348 -10.214 1.00 92.81 77 CYS A CA 1
ATOM 627 C C . CYS A 1 77 ? 0.140 4.574 -11.353 1.00 92.81 77 CYS A C 1
ATOM 629 O O . CYS A 1 77 ? -0.934 4.010 -11.156 1.00 92.81 77 CYS A O 1
ATOM 631 N N . LYS A 1 78 ? 0.758 4.488 -12.540 1.00 93.38 78 LYS A N 1
ATOM 632 C CA . LYS A 1 78 ? 0.212 3.707 -13.668 1.00 93.38 78 LYS A CA 1
ATOM 633 C C . LYS A 1 78 ? 0.084 2.214 -13.367 1.00 93.38 78 LYS A C 1
ATOM 635 O O . LYS A 1 78 ? -0.788 1.579 -13.946 1.00 93.38 78 LYS A O 1
ATOM 640 N N . LEU A 1 79 ? 0.899 1.665 -12.459 1.00 91.81 79 LEU A N 1
ATOM 641 C CA . LEU A 1 79 ? 0.809 0.251 -12.074 1.00 91.81 79 LEU A CA 1
ATOM 642 C C . LEU A 1 79 ? -0.564 -0.116 -11.501 1.00 91.81 79 LEU A C 1
ATOM 644 O O . LEU A 1 79 ? -0.963 -1.271 -11.612 1.00 91.81 79 LEU A O 1
ATOM 648 N N . LEU A 1 80 ? -1.257 0.851 -10.892 1.00 93.31 80 LEU A N 1
ATOM 649 C CA . LEU A 1 80 ? -2.517 0.663 -10.177 1.00 93.31 80 LEU A CA 1
ATOM 650 C C . LEU A 1 80 ? -3.593 1.652 -10.655 1.00 93.31 80 LEU A C 1
ATOM 652 O O . LEU A 1 80 ? -4.347 2.194 -9.853 1.00 93.31 80 LEU A O 1
ATOM 656 N N . ASN A 1 81 ? -3.661 1.911 -11.965 1.00 93.19 81 ASN A N 1
ATOM 657 C CA . ASN A 1 81 ? -4.684 2.769 -12.587 1.00 93.19 81 ASN A CA 1
ATOM 658 C C . ASN A 1 81 ? -4.771 4.189 -11.992 1.00 93.19 81 ASN A C 1
ATOM 660 O O . ASN A 1 81 ? -5.851 4.755 -11.854 1.00 93.19 81 ASN A O 1
ATOM 664 N N . GLY A 1 82 ? -3.628 4.771 -11.624 1.00 89.56 82 GLY A N 1
ATOM 665 C CA . GLY A 1 82 ? -3.548 6.109 -11.033 1.00 89.56 82 GLY A CA 1
ATOM 666 C C . GLY A 1 82 ? -3.686 6.136 -9.510 1.00 89.56 82 GLY A C 1
ATOM 667 O O . GLY A 1 82 ? -3.439 7.177 -8.907 1.00 89.56 82 GLY A O 1
ATOM 668 N N . TRP A 1 83 ? -4.014 5.008 -8.879 1.00 93.12 83 TRP A N 1
ATOM 669 C CA . TRP A 1 83 ? -4.125 4.913 -7.429 1.00 93.12 83 TRP A CA 1
ATOM 670 C C . TRP A 1 83 ? -2.755 4.980 -6.738 1.00 93.12 83 TRP A C 1
ATOM 672 O O . TRP A 1 83 ? -1.779 4.381 -7.196 1.00 93.12 83 TRP A O 1
ATOM 682 N N . HIS A 1 84 ? -2.691 5.651 -5.584 1.00 93.38 84 HIS A N 1
ATOM 683 C CA . HIS A 1 84 ? -1.557 5.574 -4.662 1.00 93.38 84 HIS A CA 1
ATOM 684 C C . HIS A 1 84 ? -1.996 5.809 -3.204 1.00 93.38 84 HIS A C 1
ATOM 686 O O . HIS A 1 84 ? -2.918 6.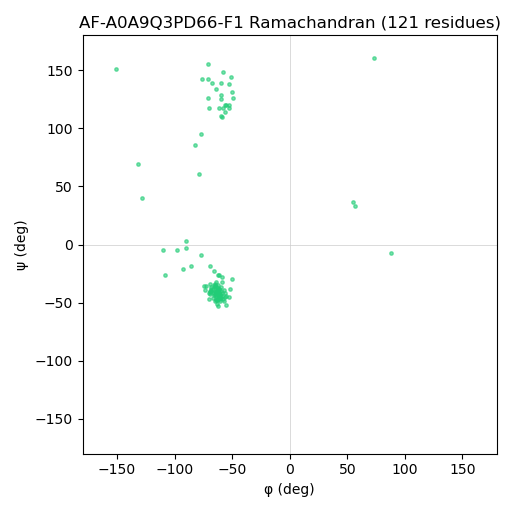587 -2.952 1.00 93.38 84 HIS A O 1
ATOM 692 N N . PRO A 1 85 ? -1.300 5.227 -2.207 1.00 93.06 85 PRO A N 1
ATOM 693 C CA . PRO A 1 85 ? -1.757 5.238 -0.811 1.00 93.06 85 PRO A CA 1
ATOM 694 C C . PRO A 1 85 ? -1.868 6.643 -0.204 1.00 93.06 85 PRO A C 1
ATOM 696 O O . PRO A 1 85 ? -2.679 6.873 0.690 1.00 93.06 85 PRO A O 1
ATOM 699 N N . LEU A 1 86 ? -1.099 7.619 -0.699 1.00 91.06 86 LEU A N 1
ATOM 700 C CA . LEU A 1 86 ? -1.190 9.000 -0.207 1.00 91.06 86 LEU A CA 1
ATOM 701 C C . LEU A 1 86 ? -2.545 9.675 -0.518 1.00 91.06 86 LEU A C 1
ATOM 703 O O . LEU A 1 86 ? -2.899 10.603 0.202 1.00 91.06 86 LEU A O 1
ATOM 707 N N . MET A 1 87 ? -3.303 9.213 -1.527 1.00 93.31 87 MET A N 1
ATOM 708 C CA . MET A 1 87 ? -4.664 9.714 -1.807 1.00 93.31 87 MET A CA 1
ATOM 709 C C . MET A 1 87 ? -5.652 9.293 -0.713 1.00 93.31 87 MET A C 1
ATOM 711 O O . MET A 1 87 ? -6.539 10.053 -0.345 1.00 93.31 87 MET A O 1
ATOM 715 N N . GLU A 1 88 ? -5.448 8.103 -0.146 1.00 89.19 88 GLU A N 1
ATOM 716 C CA . GLU A 1 88 ? -6.365 7.481 0.815 1.00 89.19 88 GLU A CA 1
ATOM 717 C C . GLU A 1 88 ? -6.067 7.836 2.273 1.00 89.19 88 GLU A C 1
ATOM 719 O O . GLU A 1 88 ? -6.807 7.438 3.170 1.00 89.19 88 GLU A O 1
ATOM 724 N N . LYS A 1 89 ? -5.000 8.603 2.543 1.00 89.56 89 LYS A N 1
ATOM 725 C CA . LYS A 1 89 ? -4.555 8.902 3.914 1.00 89.56 89 LYS A CA 1
ATOM 726 C C . LYS A 1 89 ? -5.682 9.469 4.780 1.00 89.56 89 LYS A C 1
ATOM 728 O O . LYS A 1 89 ? -5.845 9.047 5.920 1.00 89.56 89 LYS A O 1
ATOM 733 N N . LYS A 1 90 ? -6.449 10.424 4.242 1.00 89.19 90 LYS A N 1
ATOM 734 C CA . LYS A 1 90 ? -7.540 11.079 4.978 1.00 89.19 90 LYS A CA 1
ATOM 735 C C . LYS A 1 90 ? -8.675 10.099 5.291 1.00 89.19 90 LYS A C 1
ATOM 737 O O . LYS A 1 90 ? -9.120 10.055 6.433 1.00 89.19 90 LYS A O 1
ATOM 742 N N . ASN A 1 91 ? -9.093 9.306 4.303 1.00 87.31 91 ASN A N 1
ATOM 743 C CA . ASN A 1 91 ? -10.165 8.319 4.452 1.00 87.31 91 ASN A CA 1
ATOM 744 C C . ASN A 1 91 ? -9.777 7.231 5.457 1.00 87.31 91 ASN A C 1
ATOM 746 O O . ASN A 1 91 ? -10.537 6.939 6.372 1.00 87.31 91 ASN A O 1
ATOM 750 N N . MET A 1 92 ? -8.559 6.692 5.344 1.00 90.06 92 MET A N 1
ATOM 751 C CA . MET A 1 92 ? -8.038 5.699 6.284 1.00 90.06 92 MET A CA 1
ATOM 752 C C . MET A 1 92 ? -8.017 6.233 7.720 1.00 90.06 92 MET A C 1
ATOM 754 O O . MET A 1 92 ? -8.470 5.542 8.633 1.00 90.06 92 MET A O 1
ATOM 758 N N . MET A 1 93 ? -7.518 7.460 7.929 1.00 88.75 93 MET A N 1
ATOM 759 C CA . MET A 1 93 ? -7.463 8.062 9.266 1.00 88.75 93 MET A CA 1
ATOM 760 C C . MET A 1 93 ? -8.855 8.213 9.877 1.00 88.75 93 MET A C 1
ATOM 762 O O . MET A 1 93 ? -9.024 7.906 11.053 1.00 88.75 93 MET A O 1
ATOM 766 N N . LEU A 1 94 ? -9.834 8.646 9.079 1.00 90.81 94 LEU A N 1
ATOM 767 C CA . LEU A 1 94 ? -11.221 8.788 9.511 1.00 90.81 94 LEU A CA 1
ATOM 768 C C . LEU A 1 94 ? -11.813 7.434 9.932 1.00 90.81 94 LEU A C 1
ATOM 770 O O . LEU A 1 94 ? -12.243 7.297 11.071 1.00 90.81 94 LEU A O 1
ATOM 774 N N . LEU A 1 95 ? -11.732 6.416 9.071 1.00 89.19 95 LEU A N 1
ATOM 775 C CA . LEU A 1 95 ? -12.284 5.081 9.343 1.00 89.19 95 LEU A CA 1
ATOM 776 C C . LEU A 1 95 ? -11.635 4.406 10.560 1.00 89.19 95 LEU A C 1
ATOM 778 O O . LEU A 1 95 ? -12.314 3.774 11.367 1.00 89.19 95 LEU A O 1
ATOM 782 N N . THR A 1 96 ? -10.317 4.557 10.717 1.00 85.50 96 THR A N 1
ATOM 783 C CA . THR A 1 96 ? -9.589 3.983 11.860 1.00 85.50 96 THR A CA 1
ATOM 784 C C . THR A 1 96 ? -9.969 4.680 13.168 1.00 85.50 96 THR A C 1
ATOM 786 O O . THR A 1 96 ? -10.061 4.036 14.213 1.00 85.50 96 THR A O 1
ATOM 789 N N . GLU A 1 97 ? -10.165 6.000 13.137 1.00 88.81 97 GLU A N 1
ATOM 790 C CA . GLU A 1 97 ? -10.574 6.763 14.316 1.00 88.81 97 GLU A CA 1
ATOM 791 C C . GLU A 1 97 ? -12.020 6.444 14.705 1.00 88.81 97 GLU A C 1
ATOM 793 O O . GLU A 1 97 ? -12.277 6.123 15.862 1.00 88.81 97 GLU A O 1
ATOM 798 N N . GLU A 1 98 ? -12.944 6.427 13.741 1.00 88.50 98 GLU A N 1
ATOM 799 C CA . GLU A 1 98 ? -14.337 6.017 13.956 1.00 88.50 98 GLU A CA 1
ATOM 800 C C . GLU A 1 98 ? -14.427 4.606 14.548 1.00 88.50 98 GLU A C 1
ATOM 802 O O . GLU A 1 98 ? -15.192 4.365 15.485 1.00 88.50 98 GLU A O 1
ATOM 807 N N . TRP A 1 99 ? -13.612 3.667 14.061 1.00 88.56 99 TRP A N 1
ATOM 808 C CA . TRP A 1 99 ? -13.543 2.327 14.636 1.00 88.56 99 TRP A CA 1
ATOM 809 C C . TRP A 1 99 ? -13.023 2.340 16.078 1.00 88.56 99 TRP A C 1
ATOM 811 O O . TRP A 1 99 ? -13.625 1.690 16.931 1.00 88.56 99 TRP A O 1
ATOM 821 N N . ARG A 1 100 ? -11.967 3.112 16.380 1.00 87.50 100 ARG A N 1
ATOM 822 C CA . ARG A 1 100 ? -11.400 3.226 17.738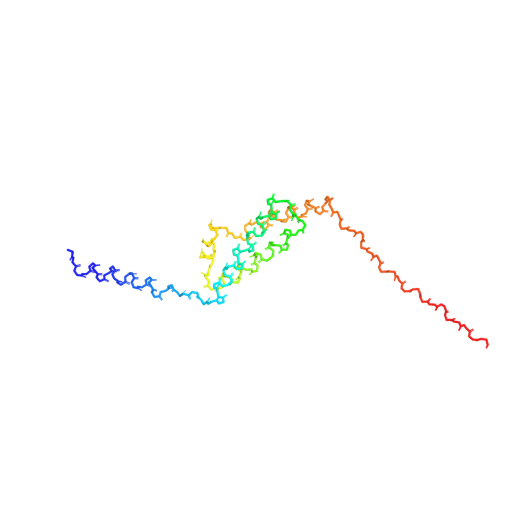 1.00 87.50 100 ARG A CA 1
ATOM 823 C C . ARG A 1 100 ? -12.362 3.858 18.743 1.00 87.50 100 ARG A C 1
ATOM 825 O O . ARG A 1 100 ? -12.354 3.453 19.901 1.00 87.50 100 ARG A O 1
ATOM 832 N N . GLN A 1 101 ? -13.194 4.808 18.321 1.00 89.69 101 GLN A N 1
ATOM 833 C CA . GLN A 1 101 ? -14.228 5.393 19.186 1.00 89.69 101 GLN A CA 1
ATOM 834 C C . GLN A 1 101 ? -15.301 4.363 19.574 1.00 89.69 101 GLN A C 1
ATOM 836 O O . GLN A 1 101 ? -15.792 4.375 20.699 1.00 89.69 101 GLN A O 1
ATOM 841 N N . ASN A 1 102 ? -15.623 3.435 18.667 1.00 87.94 102 ASN A N 1
ATOM 842 C CA . ASN A 1 102 ? -16.583 2.357 18.918 1.00 87.94 102 ASN A CA 1
ATOM 843 C C . ASN A 1 102 ? -15.956 1.116 19.584 1.00 87.94 102 ASN A C 1
ATOM 845 O O . ASN A 1 102 ? -16.672 0.302 20.160 1.00 87.94 102 ASN A O 1
AT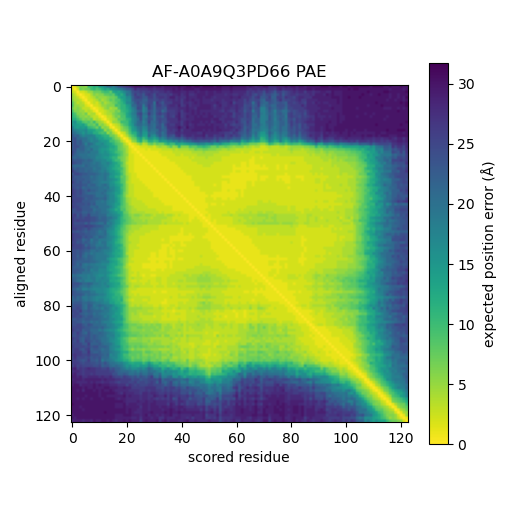OM 849 N N . ASN A 1 103 ? -14.629 0.971 19.512 1.00 85.19 103 ASN A N 1
ATOM 850 C CA . ASN A 1 103 ? -13.863 -0.160 20.040 1.00 85.19 103 ASN A CA 1
ATOM 851 C C . ASN A 1 103 ? -12.669 0.368 20.850 1.00 85.19 103 ASN A C 1
ATOM 853 O O . ASN A 1 103 ? -11.521 0.275 20.399 1.00 85.19 103 ASN A O 1
ATOM 857 N N . PRO A 1 104 ? -12.914 0.985 22.021 1.00 80.62 104 PRO A N 1
ATOM 858 C CA . PRO A 1 104 ? -11.838 1.533 22.824 1.00 80.62 104 PRO A CA 1
ATOM 859 C C . PRO A 1 104 ? -10.865 0.413 23.213 1.00 80.62 104 PRO A C 1
ATOM 861 O O . PRO A 1 104 ? -11.299 -0.693 23.554 1.00 80.62 104 PRO A O 1
ATOM 864 N N . PRO A 1 105 ? -9.545 0.672 23.179 1.00 76.75 105 PRO A N 1
ATOM 865 C CA . PRO A 1 105 ? -8.576 -0.318 23.608 1.00 76.75 105 PRO A CA 1
ATOM 866 C C . PRO A 1 105 ? -8.857 -0.712 25.065 1.00 76.75 105 PRO A C 1
ATOM 868 O O . PRO A 1 105 ? -9.303 0.135 25.851 1.00 76.75 105 PRO A O 1
ATOM 871 N N . PRO A 1 106 ? -8.566 -1.966 25.457 1.00 77.19 106 PRO A N 1
ATOM 872 C CA . PRO A 1 106 ? -8.685 -2.379 26.844 1.00 77.19 106 PRO A CA 1
ATOM 873 C C . PRO A 1 106 ? -7.935 -1.387 27.744 1.00 77.19 106 PRO A C 1
ATOM 875 O O . PRO A 1 106 ? -6.870 -0.894 27.343 1.00 77.19 106 PRO A O 1
ATOM 878 N N . PRO A 1 107 ? -8.444 -1.093 28.954 1.00 79.06 107 PRO A N 1
ATOM 879 C CA . PRO A 1 107 ? -7.741 -0.239 29.896 1.00 79.06 107 PRO A CA 1
ATOM 880 C C . PRO A 1 107 ? -6.296 -0.716 30.023 1.00 79.06 107 PRO A C 1
ATOM 882 O O . PRO A 1 107 ? -6.053 -1.901 30.271 1.00 79.06 107 PRO A O 1
ATOM 885 N N . LYS A 1 108 ? -5.329 0.189 29.823 1.00 73.12 108 LYS A N 1
ATOM 886 C CA . LYS A 1 108 ? -3.916 -0.141 30.032 1.00 73.12 108 LYS A CA 1
ATOM 887 C C . LYS A 1 108 ? -3.792 -0.725 31.435 1.00 73.12 108 LYS A C 1
ATOM 889 O O . LYS A 1 108 ? -4.139 -0.050 32.404 1.00 73.12 108 LYS A O 1
ATOM 894 N N . GLN A 1 109 ? -3.315 -1.965 31.540 1.00 66.44 109 GLN A N 1
ATOM 895 C CA . GLN A 1 109 ? -3.003 -2.546 32.838 1.00 66.44 109 GLN A CA 1
ATOM 896 C C . GLN A 1 109 ? -1.961 -1.640 33.488 1.00 66.44 109 GLN A C 1
ATOM 898 O O . GLN A 1 109 ? -0.833 -1.526 33.006 1.00 66.44 109 GLN A O 1
ATOM 903 N N . VAL A 1 110 ? -2.368 -0.928 34.538 1.00 70.56 110 VAL A N 1
ATOM 904 C CA . VAL A 1 110 ? -1.442 -0.139 35.342 1.00 70.56 110 VAL A CA 1
ATOM 905 C C . VAL A 1 110 ? -0.426 -1.136 35.894 1.00 70.56 110 VAL A C 1
ATOM 907 O O . VAL A 1 110 ? -0.851 -2.129 36.494 1.00 70.56 110 VAL A O 1
ATOM 910 N N . PRO A 1 111 ? 0.887 -0.933 35.686 1.00 72.38 111 PRO A N 1
ATOM 911 C CA . PRO A 1 111 ? 1.890 -1.811 36.265 1.00 72.38 111 PRO A CA 1
ATOM 912 C C . PRO A 1 111 ? 1.622 -1.910 37.766 1.00 72.38 111 PRO A C 1
ATOM 914 O O . PRO A 1 111 ? 1.646 -0.892 38.464 1.00 72.38 111 PRO A O 1
ATOM 917 N N . LYS A 1 112 ? 1.309 -3.113 38.269 1.00 67.75 112 LYS A N 1
ATOM 918 C CA . LYS A 1 112 ? 1.233 -3.341 39.715 1.00 67.75 112 LYS A CA 1
ATOM 919 C C . LYS A 1 112 ? 2.588 -2.924 40.275 1.00 67.75 112 LYS A C 1
ATOM 921 O O . LYS A 1 112 ? 3.599 -3.535 39.930 1.00 67.75 112 LYS A O 1
ATOM 926 N N . LYS A 1 113 ? 2.619 -1.857 41.084 1.00 68.44 113 LYS A N 1
ATOM 927 C CA . LYS A 1 113 ? 3.835 -1.471 41.806 1.00 68.44 113 LYS A CA 1
ATOM 928 C C . LYS A 1 113 ? 4.354 -2.723 42.525 1.00 68.44 113 LYS A C 1
ATOM 930 O O . LYS A 1 113 ? 3.545 -3.391 43.172 1.00 68.44 113 LYS A O 1
ATOM 935 N N . PRO A 1 114 ? 5.650 -3.056 42.416 1.00 67.38 114 PRO A N 1
ATOM 936 C CA . PRO A 1 114 ? 6.212 -4.153 43.185 1.00 67.38 114 PRO A CA 1
ATOM 937 C C . PRO A 1 114 ? 5.987 -3.857 44.669 1.00 67.38 114 PRO A C 1
ATOM 939 O O . PRO A 1 114 ? 6.441 -2.838 45.193 1.00 67.38 114 PRO A O 1
ATOM 942 N N . GLN A 1 115 ? 5.221 -4.724 45.325 1.00 62.06 115 GLN A N 1
ATOM 943 C CA . GLN A 1 115 ? 5.016 -4.680 46.762 1.00 62.06 115 GLN A CA 1
ATOM 944 C C . GLN A 1 115 ? 6.287 -5.258 47.386 1.00 62.06 115 GLN A C 1
ATOM 946 O O . GLN A 1 115 ? 6.469 -6.472 47.425 1.00 62.06 115 GLN A O 1
ATOM 951 N N . TRP A 1 116 ? 7.221 -4.382 47.761 1.00 57.94 116 TRP A N 1
ATOM 952 C CA . TRP A 1 116 ? 8.444 -4.793 48.446 1.00 57.94 116 TRP A CA 1
ATOM 953 C C . TRP A 1 116 ? 8.061 -5.493 49.758 1.00 57.94 116 TRP A C 1
ATOM 955 O O . TRP A 1 116 ? 7.268 -4.928 50.519 1.00 57.94 116 TRP A O 1
ATOM 965 N N . PRO A 1 117 ? 8.571 -6.706 50.038 1.00 62.62 117 PRO A N 1
ATOM 966 C CA . PRO A 1 117 ? 8.344 -7.336 51.329 1.00 62.62 117 PRO A CA 1
ATOM 967 C C . PRO A 1 117 ? 9.003 -6.478 52.412 1.00 62.62 117 PRO A C 1
ATOM 969 O O . PRO A 1 117 ? 10.142 -6.034 52.254 1.00 62.62 117 PRO A O 1
ATOM 972 N N . ALA A 1 118 ? 8.273 -6.220 53.501 1.00 59.91 118 ALA A N 1
ATOM 973 C CA . ALA A 1 118 ? 8.835 -5.576 54.679 1.00 59.91 118 ALA A CA 1
ATOM 974 C C . ALA A 1 118 ? 10.033 -6.410 55.151 1.00 59.91 118 ALA A C 1
ATOM 976 O O . ALA A 1 118 ? 9.886 -7.601 55.430 1.00 59.91 118 ALA A O 1
ATOM 977 N N . ALA A 1 119 ? 11.218 -5.799 55.173 1.00 59.72 119 ALA A N 1
ATOM 978 C CA . ALA A 1 119 ? 12.425 -6.443 55.662 1.00 59.72 119 ALA A CA 1
ATOM 979 C C . ALA A 1 119 ? 12.173 -6.931 57.095 1.00 59.72 119 ALA A C 1
ATOM 981 O O . ALA A 1 119 ? 11.831 -6.138 57.973 1.00 59.72 119 ALA A O 1
ATOM 982 N N . ALA A 1 120 ? 12.297 -8.241 57.307 1.00 60.22 120 ALA A N 1
ATOM 983 C CA . ALA A 1 120 ? 12.256 -8.822 58.637 1.00 60.22 120 ALA A CA 1
ATOM 984 C C . ALA A 1 120 ? 13.418 -8.234 59.444 1.00 60.22 120 ALA A C 1
ATOM 986 O O . ALA A 1 120 ? 14.579 -8.386 59.067 1.00 60.22 120 ALA A O 1
ATOM 987 N N . ILE A 1 121 ? 13.086 -7.518 60.515 1.00 61.75 121 ILE A N 1
ATOM 988 C CA . ILE A 1 121 ? 14.052 -6.997 61.479 1.00 61.75 121 ILE A CA 1
ATOM 989 C C . ILE A 1 121 ? 14.591 -8.214 62.248 1.00 61.75 121 ILE A C 1
ATOM 991 O O . ILE A 1 121 ? 13.786 -8.899 62.883 1.00 61.75 121 ILE A O 1
ATOM 995 N N . PRO A 1 122 ? 15.894 -8.538 62.177 1.00 62.84 122 PRO A N 1
ATOM 996 C CA . PRO A 1 122 ? 16.458 -9.597 63.001 1.00 62.84 122 PRO A CA 1
ATOM 997 C C . PRO A 1 122 ? 16.522 -9.128 64.462 1.00 62.84 122 PRO A C 1
ATOM 999 O O . PRO A 1 122 ? 17.043 -8.049 64.747 1.00 62.84 122 PRO A O 1
ATOM 1002 N N . THR A 1 123 ? 15.932 -9.935 65.347 1.00 65.50 123 THR A N 1
ATOM 1003 C CA . THR A 1 123 ? 16.013 -9.859 66.820 1.00 65.50 123 THR A CA 1
ATOM 1004 C C . THR A 1 123 ? 17.408 -10.130 67.350 1.00 65.50 123 THR A C 1
ATOM 1006 O O . THR A 1 123 ? 18.071 -11.029 66.783 1.00 65.50 123 THR A O 1
#

Radius of gyration: 26.97 Å; Cα contacts (8 Å, |Δi|>4): 63; chains: 1; bounding box: 34×21×116 Å

Solvent-accessible surface area (backbone atoms only — not comparable to full-atom values): 7307 Å² total; per-residue (Å²): 135,59,74,68,59,55,53,54,54,49,54,55,53,51,58,57,58,76,66,62,73,76,72,51,72,72,54,48,52,38,47,51,50,25,55,51,29,48,50,53,37,53,50,31,60,76,71,64,41,38,89,56,42,65,60,34,46,50,50,24,43,53,30,46,55,57,39,25,74,80,57,34,65,73,54,45,22,57,77,53,83,64,50,56,56,79,77,44,49,66,59,52,54,51,50,37,48,58,44,40,74,77,52,65,75,77,79,77,80,72,78,77,73,83,80,74,76,79,78,82,77,85,129

Mean predicted aligned error: 12.71 Å